Protein AF-A0A6N7QQQ6-F1 (afdb_monomer_lite)

pLDDT: mean 79.02, std 16.49, range [44.03, 94.25]

Secondary structure (DSSP, 8-state):
-------------PPPPHHHHHHHHHHHHHHHHHHGGGS-HHHHHHHHHHHHHHTT----SS----HHHHHHHHHHHHHHHHHHHHHHHHHHTT-

Structure (mmCIF, N/CA/C/O backbone):
data_AF-A0A6N7QQQ6-F1
#
_entry.id   AF-A0A6N7QQQ6-F1
#
loop_
_atom_site.group_PDB
_atom_site.id
_atom_site.type_symbol
_atom_site.label_atom_id
_atom_site.label_alt_id
_atom_site.label_comp_id
_atom_site.label_asym_id
_atom_site.label_entity_id
_atom_site.label_seq_id
_atom_site.pdbx_PDB_ins_code
_atom_site.Cartn_x
_atom_site.Cartn_y
_atom_site.Cartn_z
_atom_site.occupancy
_atom_site.B_iso_or_equiv
_atom_site.auth_seq_id
_atom_site.auth_comp_id
_atom_site.auth_asym_id
_atom_site.auth_atom_id
_atom_site.pdbx_PDB_model_num
ATOM 1 N N . MET A 1 1 ? 15.776 -12.248 29.753 1.00 46.81 1 MET A N 1
ATOM 2 C CA . MET A 1 1 ? 15.490 -11.230 28.712 1.00 46.81 1 MET A CA 1
ATOM 3 C C . MET A 1 1 ? 15.360 -11.918 27.356 1.00 46.81 1 MET A C 1
ATOM 5 O O . MET A 1 1 ? 16.361 -12.343 26.790 1.00 46.81 1 MET A O 1
ATOM 9 N N . THR A 1 2 ? 14.141 -12.108 26.846 1.00 52.94 2 THR A N 1
ATOM 10 C CA . THR A 1 2 ? 13.917 -12.735 25.533 1.00 52.94 2 THR A CA 1
ATOM 11 C C . THR A 1 2 ? 14.365 -11.787 24.425 1.00 52.94 2 THR A C 1
ATOM 13 O O . THR A 1 2 ? 13.701 -10.791 24.134 1.00 52.94 2 THR A O 1
ATOM 16 N N . LYS A 1 3 ? 15.498 -12.096 23.794 1.00 48.38 3 LYS A N 1
ATOM 17 C CA . LYS A 1 3 ? 15.950 -11.443 22.564 1.00 48.38 3 LYS A CA 1
ATOM 18 C C . LYS A 1 3 ? 14.934 -11.750 21.460 1.00 48.38 3 LYS A C 1
ATOM 20 O O . LYS A 1 3 ? 14.985 -12.814 20.848 1.00 48.38 3 LYS A O 1
ATOM 25 N N . ARG A 1 4 ? 13.999 -10.832 21.193 1.00 50.56 4 ARG A N 1
ATOM 26 C CA . ARG A 1 4 ? 13.222 -10.858 19.947 1.00 50.56 4 ARG A CA 1
ATOM 27 C C . ARG A 1 4 ? 14.209 -10.628 18.804 1.00 50.56 4 ARG A C 1
ATOM 29 O O . ARG A 1 4 ? 14.628 -9.498 18.561 1.00 50.56 4 ARG A O 1
ATOM 36 N N . LYS A 1 5 ? 14.611 -11.708 18.127 1.00 44.03 5 LYS A N 1
AT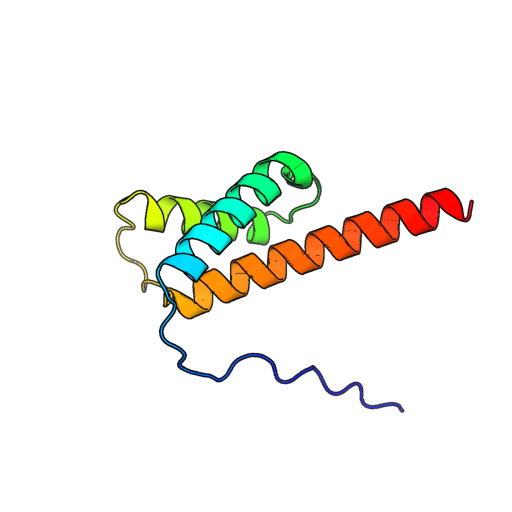OM 37 C CA . LYS A 1 5 ? 15.269 -11.614 16.823 1.00 44.03 5 LYS A CA 1
ATOM 38 C C . LYS A 1 5 ? 14.304 -10.856 15.914 1.00 44.03 5 LYS A C 1
ATOM 40 O O . LYS A 1 5 ? 13.220 -11.354 15.618 1.00 44.03 5 LYS A O 1
ATOM 45 N N . LYS A 1 6 ? 14.672 -9.631 15.526 1.00 50.00 6 LYS A N 1
ATOM 46 C CA . LYS A 1 6 ? 14.032 -8.941 14.402 1.00 50.00 6 LYS A CA 1
ATOM 47 C C . LYS A 1 6 ? 14.024 -9.946 13.241 1.00 50.00 6 LYS A C 1
ATOM 49 O O . LYS A 1 6 ? 15.073 -10.551 13.006 1.00 50.00 6 LYS A O 1
ATOM 54 N N . PRO A 1 7 ? 12.887 -10.210 12.581 1.00 56.56 7 PRO A N 1
ATOM 55 C CA . PRO A 1 7 ? 12.889 -11.112 11.441 1.00 56.56 7 PRO A CA 1
ATOM 56 C C . PRO A 1 7 ? 13.925 -10.592 10.429 1.00 56.56 7 PRO A C 1
ATOM 58 O O . PRO A 1 7 ? 13.859 -9.412 10.077 1.00 56.56 7 PRO A O 1
ATOM 61 N N . PRO A 1 8 ? 14.902 -11.408 9.987 1.00 58.25 8 PRO A N 1
ATOM 62 C CA . PRO A 1 8 ? 15.745 -11.030 8.870 1.00 58.25 8 PRO A CA 1
ATOM 63 C C . PRO A 1 8 ? 14.844 -11.095 7.641 1.00 58.25 8 PRO A C 1
ATOM 65 O O . PRO A 1 8 ? 14.544 -12.169 7.127 1.00 58.25 8 PRO A O 1
ATOM 68 N N . ARG A 1 9 ? 14.322 -9.953 7.211 1.00 56.94 9 ARG A N 1
ATOM 69 C CA . ARG A 1 9 ? 13.599 -9.855 5.947 1.00 56.94 9 ARG A CA 1
ATOM 70 C C . ARG A 1 9 ? 14.275 -8.790 5.118 1.00 56.94 9 ARG A C 1
ATOM 72 O O . ARG A 1 9 ? 14.380 -7.651 5.552 1.00 56.94 9 ARG A O 1
ATOM 79 N N . GLY A 1 10 ? 14.757 -9.204 3.954 1.00 53.41 10 GLY A N 1
ATOM 80 C CA . GLY A 1 10 ? 15.300 -8.294 2.957 1.00 53.41 10 GLY A CA 1
ATOM 81 C C . GLY A 1 10 ? 16.734 -8.603 2.566 1.00 53.41 10 GLY A C 1
ATOM 82 O O . GLY A 1 10 ? 17.591 -7.741 2.687 1.00 53.41 10 GLY A O 1
ATOM 83 N N . ASN A 1 11 ? 17.004 -9.817 2.079 1.00 56.47 11 ASN A N 1
ATOM 84 C CA . ASN A 1 11 ? 18.039 -9.954 1.059 1.00 56.47 11 ASN A CA 1
ATOM 85 C C . ASN A 1 11 ? 17.776 -11.163 0.153 1.00 56.47 11 ASN A C 1
ATOM 87 O O . ASN A 1 11 ? 18.255 -12.264 0.409 1.00 56.47 11 ASN A O 1
ATOM 91 N N . LYS A 1 12 ? 17.015 -10.952 -0.923 1.00 49.50 12 LYS A N 1
ATOM 92 C CA . LYS A 1 12 ? 17.138 -11.737 -2.155 1.00 49.50 12 LYS A CA 1
ATOM 93 C C . LYS A 1 12 ? 16.944 -10.779 -3.324 1.00 49.50 12 LYS A C 1
ATOM 95 O O . LYS A 1 12 ? 15.867 -10.209 -3.466 1.00 49.50 12 LYS A O 1
ATOM 100 N N . LYS A 1 13 ? 17.990 -10.611 -4.139 1.00 49.41 13 LYS A N 1
ATOM 101 C CA . LYS A 1 13 ? 17.911 -10.056 -5.496 1.00 49.41 13 LYS A CA 1
ATOM 102 C C . LYS A 1 13 ? 17.047 -11.005 -6.336 1.00 49.41 13 LYS A C 1
ATOM 104 O O . LYS A 1 13 ? 17.572 -11.849 -7.050 1.00 49.41 13 LYS A O 1
ATOM 109 N N . SER A 1 14 ? 15.736 -10.946 -6.152 1.00 60.06 14 SER A N 1
ATOM 110 C CA . SER A 1 14 ? 14.774 -11.636 -7.006 1.00 60.06 14 SER A CA 1
ATOM 111 C C . SER A 1 14 ? 14.325 -10.605 -8.026 1.00 60.06 14 SER A C 1
ATOM 113 O O . SER A 1 14 ? 13.924 -9.505 -7.639 1.00 60.06 14 SER A O 1
ATOM 115 N N . ASN A 1 15 ? 14.459 -10.917 -9.313 1.00 71.75 15 ASN A N 1
ATOM 116 C CA . ASN A 1 15 ? 13.828 -10.102 -10.342 1.00 71.75 15 ASN A CA 1
ATOM 117 C C . ASN A 1 15 ? 12.333 -10.060 -10.034 1.00 71.75 15 ASN A C 1
ATOM 119 O O . ASN A 1 15 ? 11.707 -11.111 -9.929 1.00 71.75 15 ASN A O 1
ATOM 123 N N . VAL A 1 16 ? 11.792 -8.857 -9.858 1.00 80.81 16 VAL A N 1
ATOM 124 C CA . VAL A 1 16 ? 10.349 -8.686 -9.716 1.00 80.81 16 VAL A CA 1
ATOM 125 C C . VAL A 1 16 ? 9.717 -8.998 -11.059 1.00 80.81 16 VAL A C 1
ATOM 127 O O . VAL A 1 16 ? 10.114 -8.435 -12.078 1.00 80.81 16 VAL A O 1
ATOM 130 N N . THR A 1 17 ? 8.747 -9.894 -11.048 1.00 87.81 17 THR A N 1
ATOM 131 C CA . THR A 1 17 ? 7.966 -10.264 -12.228 1.00 87.81 17 THR A CA 1
ATOM 132 C C . THR A 1 17 ? 6.861 -9.242 -12.509 1.00 87.81 17 THR A C 1
ATOM 134 O O . THR A 1 17 ? 6.392 -8.545 -11.605 1.00 87.81 17 THR A O 1
ATOM 137 N N . ASP A 1 18 ? 6.373 -9.180 -13.751 1.00 85.88 18 ASP A N 1
ATOM 138 C CA . ASP A 1 18 ? 5.251 -8.298 -14.119 1.00 85.88 18 ASP A CA 1
ATOM 139 C C . ASP A 1 18 ? 3.988 -8.584 -13.292 1.00 85.88 18 ASP A C 1
ATOM 141 O O . ASP A 1 18 ? 3.238 -7.673 -12.937 1.00 85.88 18 ASP A O 1
ATOM 145 N N . VAL A 1 19 ? 3.789 -9.850 -12.910 1.00 89.38 19 VAL A N 1
ATOM 146 C CA . VAL A 1 19 ? 2.692 -10.283 -12.036 1.00 89.38 19 VAL A CA 1
ATOM 147 C C . VAL A 1 19 ? 2.817 -9.661 -10.646 1.00 89.38 19 VAL A C 1
ATOM 149 O O . VAL A 1 19 ? 1.826 -9.176 -10.097 1.00 89.38 19 VAL A O 1
ATOM 152 N N . GLU A 1 20 ? 4.019 -9.629 -10.069 1.00 89.56 20 GLU A N 1
ATOM 153 C CA . GLU A 1 20 ? 4.260 -9.010 -8.761 1.00 89.56 20 GLU A CA 1
ATOM 154 C C . GLU A 1 20 ? 4.075 -7.491 -8.811 1.00 89.56 20 GLU A C 1
ATOM 156 O O . GLU A 1 20 ? 3.482 -6.921 -7.893 1.00 89.56 20 GLU A O 1
ATOM 161 N N . LEU A 1 21 ? 4.504 -6.836 -9.895 1.00 88.19 21 LEU A N 1
ATOM 162 C CA . LEU A 1 21 ? 4.274 -5.404 -10.102 1.00 88.19 21 LEU A CA 1
ATOM 163 C C . LEU A 1 21 ? 2.780 -5.082 -10.201 1.00 88.19 21 LEU A C 1
ATOM 165 O O . LEU A 1 21 ? 2.303 -4.184 -9.503 1.00 88.19 21 LEU A O 1
ATOM 169 N N . ALA A 1 22 ? 2.032 -5.833 -11.012 1.00 89.19 22 ALA A N 1
ATOM 170 C CA . ALA A 1 22 ? 0.589 -5.660 -11.161 1.00 89.19 22 ALA A CA 1
ATOM 171 C C . ALA A 1 22 ? -0.154 -5.931 -9.842 1.00 89.19 22 ALA A C 1
ATOM 173 O O . ALA A 1 22 ? -1.025 -5.156 -9.435 1.00 89.19 22 ALA A O 1
ATOM 174 N N . THR A 1 23 ? 0.239 -6.987 -9.124 1.00 91.19 23 THR A N 1
ATOM 175 C CA . THR A 1 23 ? -0.330 -7.330 -7.813 1.00 91.19 23 THR A CA 1
ATOM 176 C C . THR A 1 23 ? -0.071 -6.215 -6.805 1.00 91.19 23 THR A C 1
ATOM 178 O O . THR A 1 23 ? -1.001 -5.738 -6.154 1.00 91.19 23 THR A O 1
ATOM 181 N N . ALA A 1 24 ? 1.168 -5.732 -6.710 1.00 91.00 24 ALA A N 1
ATOM 182 C CA . ALA A 1 24 ? 1.510 -4.614 -5.843 1.00 91.00 24 ALA A CA 1
ATOM 183 C C . ALA A 1 24 ? 0.740 -3.342 -6.230 1.00 91.00 24 ALA A C 1
ATOM 185 O O . ALA A 1 24 ? 0.295 -2.602 -5.355 1.00 91.00 24 ALA A O 1
ATOM 186 N N . GLN A 1 25 ? 0.524 -3.090 -7.524 1.00 92.25 25 GLN A N 1
ATOM 187 C CA . GLN A 1 25 ? -0.229 -1.925 -7.996 1.00 92.25 25 GLN A CA 1
ATOM 188 C C . GLN A 1 25 ? -1.688 -1.982 -7.544 1.00 92.25 25 GLN A C 1
ATOM 190 O O . GLN A 1 25 ? -2.227 -0.992 -7.039 1.00 92.25 25 GLN A O 1
ATOM 195 N N . MET A 1 26 ? -2.318 -3.146 -7.692 1.00 94.19 26 MET A N 1
ATOM 196 C CA . MET A 1 26 ? -3.680 -3.384 -7.229 1.00 94.19 26 MET A CA 1
ATOM 197 C C . MET A 1 26 ? -3.784 -3.204 -5.709 1.00 94.19 26 MET A C 1
ATOM 199 O O . MET A 1 26 ? -4.654 -2.474 -5.233 1.00 94.19 26 MET A O 1
ATOM 203 N N . LEU A 1 27 ? -2.859 -3.795 -4.947 1.00 93.62 27 LEU A N 1
ATOM 204 C CA . LEU A 1 27 ? -2.834 -3.678 -3.488 1.00 93.62 27 LEU A CA 1
ATOM 205 C C . LEU A 1 27 ? -2.633 -2.232 -3.028 1.00 93.62 27 LEU A C 1
ATOM 207 O O . LEU A 1 27 ? -3.349 -1.772 -2.142 1.00 93.62 27 LEU A O 1
ATOM 211 N N . ALA A 1 28 ? -1.723 -1.486 -3.656 1.00 92.69 28 ALA A N 1
ATOM 212 C CA . ALA A 1 28 ? -1.498 -0.081 -3.338 1.00 92.69 28 ALA A CA 1
ATOM 213 C C . ALA A 1 28 ? -2.753 0.777 -3.574 1.00 92.69 28 ALA A C 1
ATOM 215 O O . ALA A 1 28 ? -3.078 1.624 -2.739 1.00 92.69 28 ALA A O 1
ATOM 216 N N . ARG A 1 29 ? -3.484 0.542 -4.675 1.00 94.12 29 ARG A N 1
ATOM 217 C CA . ARG A 1 29 ? -4.757 1.231 -4.960 1.00 94.12 29 ARG A CA 1
ATOM 218 C C . ARG A 1 29 ? -5.818 0.920 -3.909 1.00 94.12 29 ARG A C 1
ATOM 220 O O . ARG A 1 29 ? -6.402 1.852 -3.359 1.00 94.12 29 ARG A O 1
ATOM 227 N N . ASN A 1 30 ? -6.030 -0.358 -3.603 1.00 94.25 30 ASN A N 1
ATOM 228 C CA . ASN A 1 30 ? -7.025 -0.778 -2.613 1.00 94.25 30 ASN A CA 1
ATOM 229 C C . ASN A 1 30 ? -6.676 -0.239 -1.222 1.00 94.25 30 ASN A C 1
ATOM 231 O O . ASN A 1 30 ? -7.526 0.311 -0.533 1.00 94.25 30 ASN A O 1
ATOM 235 N N . CYS A 1 31 ? -5.399 -0.294 -0.838 1.00 93.00 31 CYS A N 1
ATOM 236 C CA . CYS A 1 31 ? -4.949 0.193 0.460 1.00 93.00 31 CYS A CA 1
ATOM 237 C C . CYS A 1 31 ? -5.174 1.705 0.627 1.00 93.00 31 CYS A C 1
ATOM 239 O O . CYS A 1 31 ? -5.653 2.146 1.670 1.00 93.00 31 CYS A O 1
ATOM 241 N N . LEU A 1 32 ? -4.912 2.507 -0.410 1.00 93.44 32 LEU A N 1
ATOM 242 C CA . LEU A 1 32 ? -5.222 3.940 -0.387 1.00 93.44 32 LEU A CA 1
ATOM 243 C C . LEU A 1 32 ? -6.729 4.223 -0.328 1.00 93.44 32 LEU A C 1
ATOM 245 O O . LEU A 1 32 ? -7.133 5.139 0.388 1.00 93.44 32 LEU A O 1
ATOM 249 N N . LYS A 1 33 ? -7.540 3.457 -1.069 1.00 94.12 33 LYS A N 1
ATOM 250 C CA . LYS A 1 33 ? -8.996 3.636 -1.145 1.00 94.12 33 LYS A CA 1
ATOM 251 C C . LYS A 1 33 ? -9.690 3.266 0.166 1.00 94.12 33 LYS A C 1
ATOM 253 O O . LYS A 1 33 ? -10.426 4.078 0.714 1.00 94.12 33 LYS A O 1
ATOM 258 N N . ASP A 1 34 ? -9.429 2.064 0.670 1.00 91.75 34 ASP A N 1
ATOM 259 C CA . ASP A 1 34 ? -10.187 1.476 1.779 1.00 91.75 34 ASP A CA 1
ATOM 260 C C . ASP A 1 34 ? -9.580 1.828 3.143 1.00 91.75 34 ASP A C 1
ATOM 262 O O . ASP A 1 34 ? -10.280 1.922 4.151 1.00 91.75 34 ASP A O 1
ATOM 266 N N . TYR A 1 35 ? -8.265 2.057 3.183 1.00 90.81 35 TYR A N 1
ATOM 267 C CA . TYR A 1 35 ? -7.509 2.254 4.421 1.00 90.81 35 TYR A CA 1
ATOM 268 C C . TYR A 1 35 ? -6.761 3.584 4.474 1.00 90.81 35 TYR A C 1
ATOM 270 O O . TYR A 1 35 ? -5.941 3.796 5.369 1.00 90.81 35 TYR A O 1
ATOM 278 N N . GLY A 1 36 ? -7.093 4.522 3.581 1.00 89.19 36 GLY A N 1
ATOM 279 C CA . GLY A 1 36 ? -6.524 5.867 3.549 1.00 89.19 36 GLY A CA 1
ATOM 280 C C . GLY A 1 36 ? -6.402 6.491 4.939 1.00 89.19 36 GLY A C 1
ATOM 281 O O . GLY A 1 36 ? -5.332 6.980 5.295 1.00 89.19 36 GLY A O 1
ATOM 282 N N . ASN A 1 37 ? -7.458 6.425 5.750 1.00 91.00 37 ASN A N 1
ATOM 283 C CA . ASN A 1 37 ? -7.547 7.092 7.056 1.00 91.00 37 ASN A CA 1
ATOM 284 C C . ASN A 1 37 ? -6.670 6.490 8.162 1.00 91.00 37 ASN A C 1
ATOM 286 O O . ASN A 1 37 ? -6.434 7.154 9.167 1.00 91.00 37 ASN A O 1
ATOM 290 N N . ILE A 1 38 ? -6.200 5.251 8.002 1.00 90.50 38 ILE A N 1
ATOM 291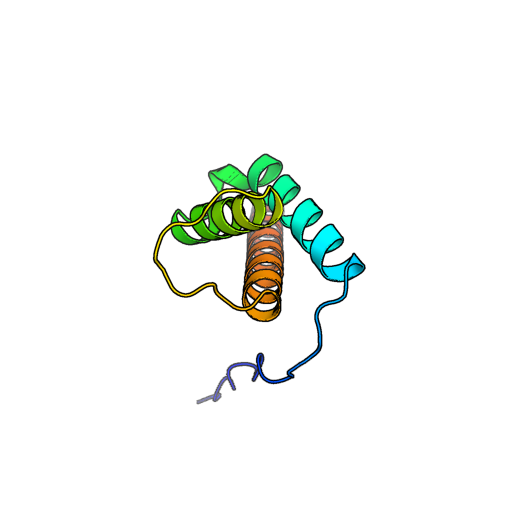 C CA . ILE A 1 38 ? -5.327 4.590 8.986 1.00 90.50 38 ILE A CA 1
ATOM 292 C C . ILE A 1 38 ? -3.866 4.537 8.541 1.00 90.50 38 ILE A C 1
ATOM 294 O O . ILE A 1 38 ? -2.998 4.247 9.360 1.00 90.50 38 ILE A O 1
ATOM 298 N N . LEU A 1 39 ? -3.593 4.831 7.268 1.00 91.38 39 LEU A N 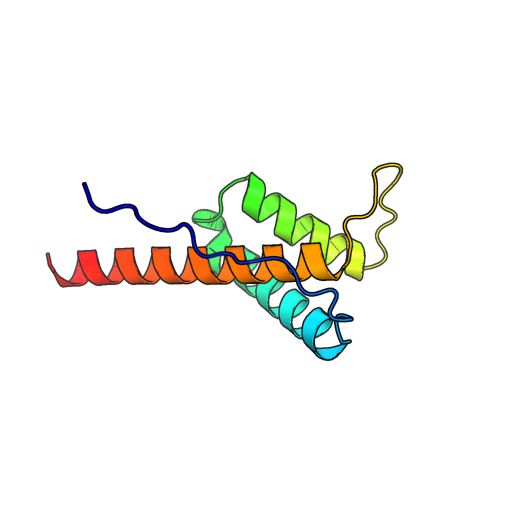1
ATOM 299 C CA . LEU A 1 39 ? -2.239 4.970 6.750 1.00 91.38 39 LEU A CA 1
ATOM 300 C C . LEU A 1 39 ? -1.565 6.209 7.338 1.00 91.38 39 LEU A C 1
ATOM 302 O O . LEU A 1 39 ? -2.114 7.312 7.304 1.00 91.38 39 LEU A O 1
ATOM 306 N N . SER A 1 40 ? -0.326 6.047 7.790 1.00 91.44 40 SER A N 1
ATOM 307 C CA . SER A 1 40 ? 0.526 7.184 8.128 1.00 91.44 40 SER A CA 1
ATOM 308 C C . SER A 1 40 ? 0.864 8.014 6.876 1.00 91.44 40 SER A C 1
ATOM 310 O O . SER A 1 40 ? 0.854 7.489 5.754 1.00 91.44 40 SER A O 1
ATOM 312 N N . PRO A 1 41 ? 1.233 9.302 7.028 1.00 92.00 41 PRO A N 1
ATOM 313 C CA . PRO A 1 41 ? 1.623 10.144 5.895 1.00 92.00 41 PRO A CA 1
ATOM 314 C C . PRO A 1 41 ? 2.752 9.538 5.048 1.00 92.00 41 PRO A C 1
ATOM 316 O O . PRO A 1 41 ? 2.733 9.643 3.823 1.00 92.00 41 PRO A O 1
ATOM 319 N N . ALA A 1 42 ? 3.708 8.857 5.689 1.00 89.75 42 ALA A N 1
ATOM 320 C CA . ALA A 1 42 ? 4.822 8.197 5.014 1.00 89.75 42 ALA A CA 1
ATOM 321 C C . ALA A 1 42 ? 4.377 6.970 4.199 1.00 89.75 42 ALA A C 1
ATOM 323 O O . ALA A 1 42 ? 4.807 6.800 3.054 1.00 89.75 42 ALA A O 1
ATOM 324 N N . GLU A 1 43 ? 3.496 6.130 4.751 1.00 92.75 43 GLU A N 1
ATOM 325 C CA . GLU A 1 43 ? 2.945 4.970 4.039 1.00 92.75 43 GLU A CA 1
ATOM 326 C C . GLU A 1 43 ? 2.091 5.432 2.853 1.00 92.75 43 GLU A C 1
ATOM 328 O O . GLU A 1 43 ? 2.283 4.969 1.727 1.00 92.75 43 GLU A O 1
ATOM 333 N N . ARG A 1 44 ? 1.224 6.429 3.071 1.00 92.31 44 ARG A N 1
ATOM 334 C CA . ARG A 1 44 ? 0.378 7.023 2.029 1.00 92.31 44 ARG A CA 1
ATOM 335 C C . ARG A 1 44 ? 1.225 7.600 0.886 1.00 92.31 44 ARG A C 1
ATOM 337 O O . ARG A 1 44 ? 0.962 7.309 -0.281 1.00 92.31 44 ARG A O 1
ATOM 344 N N . LEU A 1 45 ? 2.287 8.344 1.213 1.00 91.81 45 LEU A N 1
ATOM 345 C CA . LEU A 1 45 ? 3.234 8.887 0.234 1.00 91.81 45 LEU A CA 1
ATOM 346 C C . LEU A 1 45 ? 3.968 7.782 -0.540 1.00 91.81 45 LEU A C 1
ATOM 348 O O . LEU A 1 45 ? 4.187 7.915 -1.743 1.00 91.81 45 LEU A O 1
ATOM 352 N N . THR A 1 46 ? 4.334 6.687 0.128 1.00 90.56 46 THR A N 1
ATOM 353 C CA . THR A 1 46 ? 5.012 5.544 -0.502 1.00 90.56 46 THR A CA 1
ATOM 354 C C . THR A 1 46 ? 4.115 4.874 -1.542 1.00 90.56 46 THR A C 1
ATOM 356 O O . THR A 1 46 ? 4.545 4.683 -2.680 1.00 90.56 46 THR A O 1
ATOM 359 N N . LEU A 1 47 ? 2.853 4.595 -1.195 1.00 92.38 47 LEU A N 1
ATOM 360 C CA . LEU A 1 47 ? 1.877 4.010 -2.121 1.00 92.38 47 LEU A CA 1
ATOM 361 C C . LEU A 1 47 ? 1.603 4.936 -3.318 1.00 92.38 47 LEU A C 1
ATOM 363 O O . LEU A 1 47 ? 1.587 4.485 -4.461 1.00 92.38 47 LEU A O 1
ATOM 367 N N . GLN A 1 48 ? 1.459 6.244 -3.085 1.00 91.25 48 GLN A N 1
ATOM 368 C CA . GLN A 1 48 ? 1.261 7.223 -4.159 1.00 91.25 48 GLN A CA 1
ATOM 369 C C . GLN A 1 48 ? 2.463 7.309 -5.108 1.00 91.25 48 GLN A C 1
ATOM 371 O O . GLN A 1 48 ? 2.286 7.334 -6.327 1.00 91.25 48 GLN A O 1
ATOM 376 N N . ARG A 1 49 ? 3.692 7.325 -4.573 1.00 88.69 49 ARG A N 1
ATOM 377 C CA . ARG A 1 49 ? 4.920 7.316 -5.385 1.00 88.69 49 ARG A CA 1
ATOM 378 C C . ARG A 1 49 ? 5.032 6.052 -6.224 1.00 88.69 49 ARG A C 1
ATOM 380 O O . ARG A 1 49 ? 5.378 6.151 -7.396 1.00 88.69 49 ARG A O 1
ATOM 387 N N . PHE A 1 50 ? 4.701 4.897 -5.648 1.00 88.75 50 PHE A N 1
ATOM 388 C CA . PHE A 1 50 ? 4.698 3.627 -6.366 1.00 88.75 50 PHE A CA 1
ATOM 389 C C . PHE A 1 50 ? 3.738 3.649 -7.561 1.00 88.75 50 PHE A C 1
ATOM 391 O O . PHE A 1 50 ? 4.141 3.377 -8.689 1.00 88.75 50 PHE A O 1
ATOM 398 N N . LEU A 1 51 ? 2.488 4.067 -7.340 1.00 89.38 51 LEU A N 1
ATOM 399 C CA . LEU A 1 51 ? 1.492 4.168 -8.409 1.00 89.38 51 LEU A CA 1
ATOM 400 C C . LEU A 1 51 ? 1.894 5.181 -9.488 1.00 89.38 51 LEU A C 1
ATOM 402 O O . LEU A 1 51 ? 1.657 4.944 -10.672 1.00 89.38 51 LEU A O 1
ATOM 406 N N . ARG A 1 52 ? 2.534 6.289 -9.096 1.00 86.75 52 ARG A N 1
ATOM 407 C CA . ARG A 1 52 ? 3.025 7.309 -10.032 1.00 86.75 52 ARG A CA 1
ATOM 408 C C . ARG A 1 52 ? 4.188 6.808 -10.888 1.00 86.75 52 ARG A C 1
ATOM 410 O O . ARG A 1 52 ? 4.231 7.125 -12.073 1.00 86.75 52 ARG A O 1
ATOM 417 N N . ALA A 1 53 ? 5.096 6.028 -10.302 1.00 80.88 53 ALA A N 1
ATOM 418 C CA . ALA A 1 53 ? 6.226 5.433 -11.010 1.00 80.88 53 ALA A CA 1
ATOM 419 C C . ALA A 1 53 ? 5.765 4.435 -12.085 1.00 80.88 53 ALA A C 1
ATOM 421 O O . ALA A 1 53 ? 6.324 4.419 -13.177 1.00 80.88 53 ALA A O 1
ATOM 422 N N . LEU A 1 54 ? 4.708 3.664 -11.807 1.00 75.31 54 LEU A N 1
ATOM 423 C CA . LEU A 1 54 ? 4.113 2.737 -12.777 1.00 75.31 54 LEU A CA 1
ATOM 424 C C . LEU A 1 54 ? 3.297 3.447 -13.868 1.00 75.31 54 LEU A C 1
ATOM 426 O O . LEU A 1 54 ? 3.229 2.972 -14.993 1.00 75.31 54 LEU A O 1
ATOM 430 N N . GLY A 1 55 ? 2.696 4.599 -13.557 1.00 68.69 55 GLY A N 1
ATOM 431 C CA . GLY A 1 55 ? 1.914 5.398 -14.508 1.00 68.69 55 GLY A CA 1
ATOM 432 C C . GLY A 1 55 ? 2.737 6.284 -15.452 1.00 68.69 55 GLY A C 1
ATOM 433 O O . GLY A 1 55 ? 2.170 7.187 -16.059 1.00 68.69 55 GLY A O 1
ATOM 434 N N . GLY A 1 56 ? 4.060 6.104 -15.536 1.00 62.25 56 GLY A N 1
ATOM 435 C CA . GLY A 1 56 ? 4.924 6.912 -16.408 1.00 62.25 56 GLY A CA 1
ATOM 436 C C . GLY A 1 56 ? 5.132 8.357 -15.939 1.00 62.25 56 GLY A C 1
ATOM 437 O O . GLY A 1 56 ? 5.604 9.199 -16.704 1.00 62.25 56 GLY A O 1
ATOM 438 N N . GLY A 1 57 ? 4.804 8.676 -14.682 1.00 58.62 57 GLY A N 1
ATOM 439 C CA . GLY A 1 57 ? 5.079 9.994 -14.124 1.00 58.62 57 GLY A C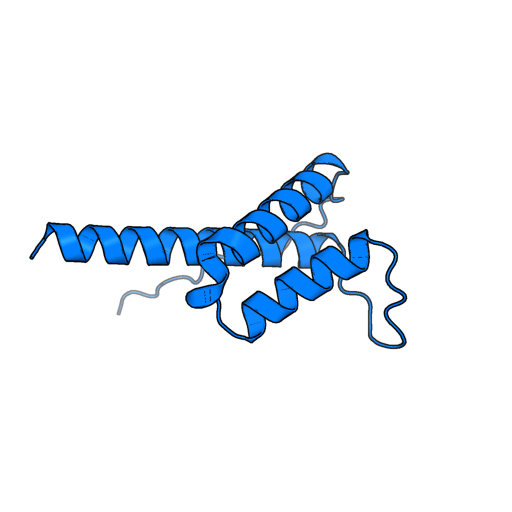A 1
ATOM 440 C C . GLY A 1 57 ? 6.586 10.237 -14.084 1.00 58.62 57 GLY A C 1
ATOM 441 O O . GLY A 1 57 ? 7.302 9.526 -13.381 1.00 58.62 57 GLY A O 1
ATOM 442 N N . LYS A 1 58 ? 7.073 11.243 -14.822 1.00 49.34 58 LYS A N 1
ATOM 443 C CA . LYS A 1 58 ? 8.467 11.702 -14.763 1.00 49.34 58 LYS A CA 1
ATOM 444 C C . LYS A 1 58 ? 8.809 12.085 -13.317 1.00 49.34 58 LYS A C 1
ATOM 446 O O . LYS A 1 58 ? 8.491 13.177 -12.859 1.00 49.34 58 LYS A O 1
ATOM 451 N N . SER A 1 59 ? 9.420 11.172 -12.567 1.00 50.41 59 SER A N 1
ATOM 452 C CA . SER A 1 59 ? 10.073 11.504 -11.304 1.00 50.41 59 SER A CA 1
ATOM 453 C C . SER A 1 59 ? 11.399 12.177 -11.635 1.00 50.41 59 SER A C 1
ATOM 455 O O . SER A 1 59 ? 12.385 11.509 -11.939 1.00 50.41 59 SER A O 1
ATOM 457 N N . GLU A 1 60 ? 11.402 13.506 -11.618 1.00 46.34 60 GLU A N 1
ATOM 458 C CA . GLU A 1 60 ? 12.618 14.306 -11.725 1.00 46.34 60 GLU A CA 1
ATOM 459 C C . GLU A 1 60 ? 13.551 14.031 -10.530 1.00 46.34 60 GLU A C 1
ATOM 461 O O . GLU A 1 60 ? 13.182 14.168 -9.363 1.00 46.34 60 GLU A O 1
ATOM 466 N N . GLY A 1 61 ? 14.784 13.620 -10.831 1.00 48.34 61 GLY A N 1
ATOM 467 C CA . GLY A 1 61 ? 15.963 13.997 -10.047 1.00 48.34 61 GLY A CA 1
ATOM 468 C C . GLY A 1 61 ? 16.302 13.263 -8.742 1.00 48.34 61 GLY A C 1
ATOM 469 O O . GLY A 1 61 ? 17.322 13.604 -8.148 1.00 48.34 61 GLY A O 1
ATOM 470 N N . LYS A 1 62 ? 15.557 12.257 -8.263 1.00 48.28 62 LYS A N 1
ATOM 471 C CA . LYS A 1 62 ? 15.969 11.473 -7.072 1.00 48.28 62 LYS A CA 1
ATOM 472 C C . LYS A 1 62 ? 16.102 9.989 -7.391 1.00 48.28 62 LYS A C 1
ATOM 474 O O . LYS A 1 62 ? 15.261 9.446 -8.100 1.00 48.28 62 LYS A O 1
ATOM 479 N N . LYS A 1 63 ? 17.185 9.370 -6.886 1.00 53.53 63 LYS A N 1
ATOM 480 C CA . LYS A 1 63 ? 17.540 7.943 -7.029 1.00 53.53 63 LYS A CA 1
ATOM 481 C C . LYS A 1 63 ? 16.272 7.086 -7.089 1.00 53.53 63 LYS A C 1
ATOM 483 O O . LYS A 1 63 ? 15.523 7.048 -6.117 1.00 53.53 63 LYS A O 1
ATOM 488 N N . LYS A 1 64 ? 16.019 6.468 -8.247 1.00 61.53 64 LYS A N 1
ATOM 489 C CA . LYS A 1 64 ? 14.895 5.551 -8.440 1.00 61.53 64 LYS A CA 1
ATOM 490 C C . LYS A 1 64 ? 15.112 4.383 -7.475 1.00 61.53 64 LYS A C 1
ATOM 492 O O . LYS A 1 64 ? 16.105 3.680 -7.618 1.00 61.53 64 LYS A O 1
ATOM 497 N N . ASP A 1 65 ? 14.256 4.235 -6.462 1.00 68.38 65 ASP A N 1
ATOM 498 C CA . ASP A 1 65 ? 14.228 3.012 -5.652 1.00 68.38 65 ASP A CA 1
ATOM 499 C C . ASP A 1 65 ? 14.039 1.816 -6.602 1.00 68.38 65 ASP A C 1
ATOM 501 O O . ASP A 1 65 ? 13.223 1.888 -7.527 1.00 68.38 65 ASP A O 1
ATOM 505 N N . ASP A 1 66 ? 14.772 0.724 -6.378 1.00 78.62 66 ASP A N 1
ATOM 506 C CA . ASP A 1 66 ? 14.600 -0.497 -7.162 1.00 78.62 66 ASP A CA 1
ATOM 507 C C . ASP A 1 66 ? 13.139 -0.979 -7.104 1.00 78.62 66 ASP A C 1
ATOM 509 O O . ASP A 1 66 ? 12.513 -0.925 -6.034 1.00 78.62 66 ASP A O 1
ATOM 513 N N . PRO A 1 67 ? 12.579 -1.502 -8.211 1.00 78.38 67 PRO A N 1
ATOM 514 C CA . PRO A 1 67 ? 11.198 -1.981 -8.241 1.00 78.38 67 PRO A CA 1
ATOM 515 C C . PRO A 1 67 ? 10.931 -3.050 -7.169 1.00 78.38 67 PRO A C 1
ATOM 517 O O . PRO A 1 67 ? 9.876 -3.024 -6.542 1.00 78.38 67 PRO A O 1
ATOM 520 N N . ALA A 1 68 ? 11.915 -3.907 -6.869 1.00 83.00 68 ALA A N 1
ATOM 521 C CA . ALA A 1 68 ? 11.869 -4.874 -5.763 1.00 83.00 68 ALA A CA 1
ATOM 522 C C . ALA A 1 68 ? 11.647 -4.215 -4.404 1.00 83.00 68 ALA A C 1
ATOM 524 O O . ALA A 1 68 ? 10.737 -4.584 -3.662 1.00 83.00 68 ALA A O 1
ATOM 525 N N . THR A 1 69 ? 12.448 -3.200 -4.099 1.00 85.50 69 THR A N 1
ATOM 526 C CA . THR A 1 69 ? 12.358 -2.448 -2.848 1.00 85.50 69 THR A CA 1
ATOM 527 C C . THR A 1 69 ? 11.010 -1.741 -2.728 1.00 85.50 69 THR A C 1
ATOM 529 O O . THR A 1 69 ? 10.435 -1.669 -1.643 1.00 85.50 69 THR A O 1
ATOM 532 N N . MET A 1 70 ? 10.473 -1.227 -3.836 1.00 85.38 70 MET A N 1
ATOM 533 C CA . MET A 1 70 ? 9.162 -0.582 -3.846 1.00 85.38 70 MET A CA 1
ATOM 534 C C . MET A 1 70 ? 8.008 -1.573 -3.650 1.00 85.38 70 MET A C 1
ATOM 536 O O . MET A 1 70 ? 7.106 -1.288 -2.863 1.00 85.38 70 MET A O 1
ATOM 540 N N . VAL A 1 71 ? 8.049 -2.739 -4.301 1.00 87.56 71 VAL A N 1
ATOM 541 C CA . VAL A 1 71 ? 7.057 -3.810 -4.108 1.00 87.56 71 VAL A CA 1
ATOM 542 C C . VAL A 1 71 ? 7.070 -4.315 -2.666 1.00 87.56 71 VAL A C 1
ATOM 544 O O . VAL A 1 71 ? 6.012 -4.395 -2.044 1.00 87.56 71 VAL A O 1
ATOM 547 N N . ASP A 1 72 ? 8.247 -4.566 -2.089 1.00 89.31 72 ASP A N 1
ATOM 548 C CA . ASP A 1 72 ? 8.370 -5.004 -0.693 1.00 89.31 72 ASP A CA 1
ATOM 549 C C . ASP A 1 72 ? 7.769 -3.982 0.286 1.00 89.31 72 ASP A C 1
ATOM 551 O O . ASP A 1 72 ? 6.997 -4.343 1.178 1.00 89.31 72 ASP A O 1
ATOM 555 N N . LYS A 1 73 ? 8.029 -2.684 0.072 1.00 89.81 73 LYS A N 1
ATOM 556 C CA . LYS A 1 73 ? 7.404 -1.608 0.857 1.00 89.81 73 LYS A CA 1
ATOM 557 C C . LYS A 1 73 ? 5.874 -1.657 0.760 1.00 89.81 73 LYS A C 1
ATOM 559 O O . LYS A 1 73 ? 5.209 -1.586 1.790 1.00 89.81 73 LYS A O 1
ATOM 564 N N . VAL A 1 74 ? 5.304 -1.807 -0.439 1.00 91.62 74 VAL A N 1
ATOM 565 C CA . VAL A 1 74 ? 3.842 -1.884 -0.644 1.00 91.62 74 VAL A CA 1
ATOM 566 C C . VAL A 1 74 ? 3.234 -3.088 0.077 1.00 91.62 74 VAL A C 1
ATOM 568 O O . VAL A 1 74 ? 2.208 -2.953 0.754 1.00 91.62 74 VAL A O 1
ATOM 571 N N . LEU A 1 75 ? 3.872 -4.256 -0.027 1.00 91.94 75 LEU A N 1
ATOM 572 C CA . LEU A 1 75 ? 3.426 -5.473 0.650 1.00 91.94 75 LEU A CA 1
ATOM 573 C C . LEU A 1 75 ? 3.481 -5.307 2.172 1.00 91.94 75 LEU A C 1
ATOM 575 O O . LEU A 1 75 ? 2.509 -5.622 2.860 1.00 91.94 75 LEU A O 1
ATOM 579 N N . ASN A 1 76 ? 4.566 -4.739 2.700 1.00 93.69 76 ASN A N 1
ATOM 580 C CA . ASN A 1 76 ? 4.711 -4.478 4.130 1.00 93.69 76 ASN A CA 1
ATOM 581 C C . ASN A 1 76 ? 3.649 -3.503 4.659 1.00 93.69 76 ASN A C 1
ATOM 583 O O . ASN A 1 76 ? 3.049 -3.776 5.700 1.00 93.69 76 ASN A O 1
ATOM 587 N N . ILE A 1 77 ? 3.355 -2.419 3.932 1.00 92.31 77 ILE A N 1
ATOM 588 C CA . ILE A 1 77 ? 2.280 -1.472 4.282 1.00 92.31 77 ILE A CA 1
ATOM 589 C C . ILE A 1 77 ? 0.932 -2.193 4.329 1.00 92.31 77 ILE A C 1
ATOM 591 O O . ILE A 1 77 ? 0.202 -2.101 5.316 1.00 92.31 77 ILE A O 1
ATOM 595 N N . THR A 1 78 ? 0.623 -2.963 3.285 1.00 91.44 78 THR A N 1
ATOM 596 C CA . THR A 1 78 ? -0.645 -3.693 3.170 1.00 91.44 78 THR A CA 1
ATOM 597 C C . THR A 1 78 ? -0.819 -4.691 4.316 1.00 91.44 78 THR A C 1
ATOM 599 O O . THR A 1 78 ? -1.891 -4.781 4.918 1.00 91.44 78 THR A O 1
ATOM 602 N N . LEU A 1 79 ? 0.238 -5.424 4.671 1.00 93.50 79 LEU A N 1
ATOM 603 C CA . LEU A 1 79 ? 0.223 -6.347 5.806 1.00 93.50 79 LEU A CA 1
ATOM 604 C C . LEU A 1 79 ? 0.033 -5.609 7.141 1.00 93.50 79 LEU A C 1
ATOM 606 O O . LEU A 1 79 ? -0.756 -6.052 7.978 1.00 93.50 79 LEU A O 1
ATOM 610 N N . ASN A 1 80 ? 0.716 -4.480 7.340 1.00 92.44 80 ASN A N 1
ATOM 611 C CA . ASN A 1 80 ? 0.622 -3.678 8.560 1.00 92.44 80 ASN A CA 1
ATOM 612 C C . ASN A 1 80 ? -0.793 -3.117 8.778 1.00 92.44 80 ASN A C 1
ATOM 614 O O . ASN A 1 80 ? -1.370 -3.240 9.863 1.00 92.44 80 ASN A O 1
ATOM 618 N N . VAL A 1 81 ? -1.385 -2.572 7.717 1.00 90.62 81 VAL A N 1
ATOM 619 C CA . VAL A 1 81 ? -2.759 -2.067 7.694 1.00 90.62 81 VAL A CA 1
ATOM 620 C C . VAL A 1 81 ? -3.761 -3.168 8.037 1.00 90.62 81 VAL A C 1
ATOM 622 O O . VAL A 1 81 ? -4.565 -3.001 8.955 1.00 90.62 81 VAL A O 1
ATOM 625 N N . ASN A 1 82 ? -3.669 -4.329 7.382 1.00 90.25 82 ASN A N 1
ATOM 626 C CA . ASN A 1 82 ? -4.549 -5.463 7.672 1.00 90.25 82 ASN A CA 1
ATOM 627 C C . ASN A 1 82 ? -4.420 -5.939 9.124 1.00 90.25 82 ASN A C 1
ATOM 629 O O . ASN A 1 82 ? -5.421 -6.232 9.776 1.00 90.25 82 ASN A O 1
ATOM 633 N N . ASN A 1 83 ? -3.203 -5.982 9.670 1.00 91.25 83 ASN A N 1
ATOM 634 C CA . ASN A 1 83 ? -2.993 -6.307 11.082 1.00 91.25 83 ASN A CA 1
ATOM 635 C C . ASN A 1 83 ? -3.636 -5.272 12.007 1.00 91.25 83 ASN A C 1
ATOM 637 O O . ASN A 1 83 ? -4.275 -5.642 12.988 1.00 91.25 83 ASN A O 1
ATOM 641 N N . THR A 1 84 ? -3.513 -3.989 11.678 1.00 89.50 84 THR A N 1
ATOM 642 C CA . THR A 1 84 ? -4.101 -2.896 12.460 1.00 89.50 84 THR A CA 1
ATOM 643 C C . THR A 1 84 ? -5.622 -2.990 12.490 1.00 89.50 84 THR A C 1
ATOM 645 O O . THR A 1 84 ? -6.217 -2.922 13.566 1.00 89.50 84 THR A O 1
ATOM 648 N N . VAL A 1 85 ? -6.254 -3.213 11.335 1.00 90.44 85 VAL A N 1
ATOM 649 C CA . VAL A 1 85 ? -7.711 -3.384 11.223 1.00 90.44 85 VAL A CA 1
ATOM 650 C C . VAL A 1 85 ? -8.174 -4.617 11.991 1.00 90.44 85 VAL A C 1
ATOM 652 O O . VAL A 1 85 ? -9.112 -4.522 12.781 1.00 90.44 85 VAL A O 1
ATOM 655 N N . ARG A 1 86 ? -7.494 -5.759 11.823 1.00 89.56 86 ARG A N 1
ATOM 656 C CA . ARG A 1 86 ? -7.815 -6.984 12.570 1.00 89.56 86 ARG A CA 1
ATOM 657 C C . ARG A 1 86 ? -7.706 -6.774 14.079 1.00 89.56 86 ARG A C 1
ATOM 659 O O . ARG A 1 86 ? -8.608 -7.170 14.804 1.00 89.56 86 ARG A O 1
ATOM 666 N N . ASN A 1 87 ? -6.660 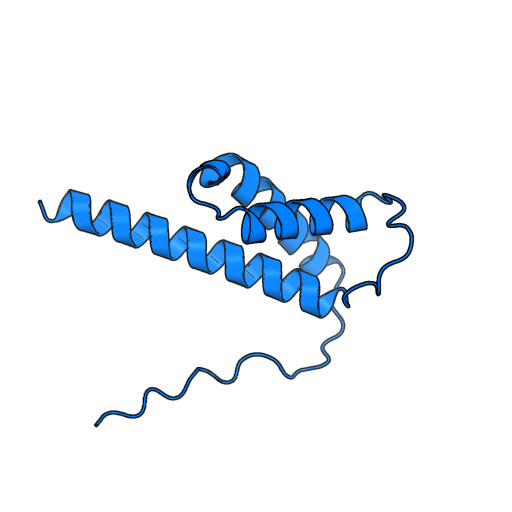-6.096 14.547 1.00 89.31 87 ASN A N 1
ATOM 667 C CA . ASN A 1 87 ? -6.470 -5.798 15.968 1.00 89.31 87 ASN A CA 1
ATOM 668 C C . ASN A 1 87 ? -7.481 -4.777 16.518 1.00 89.31 87 ASN A C 1
ATOM 670 O O . ASN A 1 87 ? -7.736 -4.773 17.720 1.00 89.31 87 ASN A O 1
ATOM 674 N N . ARG A 1 88 ? -8.029 -3.877 15.689 1.00 86.50 88 ARG A N 1
ATOM 675 C CA . ARG A 1 88 ? -9.137 -2.992 16.094 1.00 86.50 88 ARG A CA 1
ATOM 676 C C . ARG A 1 88 ? -10.434 -3.782 16.241 1.00 86.50 88 ARG A C 1
ATOM 678 O O . ARG A 1 88 ? -10.980 -3.801 17.334 1.00 86.50 88 ARG A O 1
ATOM 685 N N . LYS A 1 89 ? -10.827 -4.537 15.211 1.00 86.06 89 LYS A N 1
ATOM 686 C CA . LYS A 1 89 ? -12.029 -5.387 15.249 1.00 86.06 89 LYS A CA 1
ATOM 687 C C . LYS A 1 89 ? -11.994 -6.403 16.393 1.00 86.06 89 LYS A C 1
ATOM 689 O O . LYS A 1 89 ? -12.987 -6.613 17.071 1.00 86.06 89 LYS A O 1
ATOM 694 N N . ALA A 1 90 ? -10.837 -7.016 16.643 1.00 86.56 90 ALA A N 1
ATOM 695 C CA . ALA A 1 90 ? -10.673 -7.968 17.742 1.00 86.56 90 ALA A CA 1
ATOM 696 C C . ALA A 1 90 ? -10.766 -7.323 19.137 1.00 86.56 90 ALA A C 1
ATOM 698 O O . ALA A 1 90 ? -11.015 -8.040 20.101 1.00 86.56 90 ALA A O 1
ATOM 699 N N . ARG A 1 91 ? -10.530 -6.008 19.258 1.00 82.06 91 ARG A N 1
ATOM 700 C CA . ARG A 1 91 ? -10.746 -5.26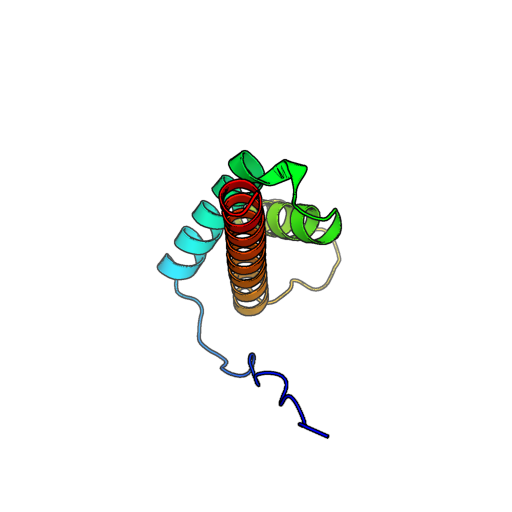4 20.507 1.00 82.06 91 ARG A CA 1
ATOM 701 C C . ARG A 1 91 ? -12.219 -4.926 20.691 1.00 82.06 91 ARG A C 1
ATOM 703 O O . ARG A 1 91 ? -12.751 -5.255 21.736 1.00 82.06 91 ARG A O 1
ATOM 710 N N . GLU A 1 92 ? -12.871 -4.417 19.648 1.00 84.25 92 GLU A N 1
ATOM 711 C CA . GLU A 1 92 ? -14.311 -4.111 19.664 1.00 84.25 92 GLU A CA 1
ATOM 712 C C . GLU A 1 92 ? -15.178 -5.334 19.992 1.00 84.25 92 GLU A C 1
ATOM 714 O O . GLU A 1 92 ? -16.238 -5.186 20.570 1.00 84.25 92 GLU A O 1
ATOM 719 N N . HIS A 1 93 ? -14.737 -6.543 19.634 1.00 76.06 93 HIS A N 1
ATOM 720 C CA . HIS A 1 93 ? -15.480 -7.779 19.908 1.00 76.06 93 HIS A CA 1
ATOM 721 C C . HIS A 1 93 ? -15.196 -8.400 21.290 1.00 76.06 93 HIS A C 1
ATOM 723 O O . HIS A 1 93 ? -15.773 -9.437 21.621 1.00 76.06 93 HIS A O 1
ATOM 729 N N . ARG A 1 94 ? -14.225 -7.851 22.033 1.00 61.34 94 ARG A N 1
ATOM 730 C CA . ARG A 1 94 ? -13.855 -8.281 23.394 1.00 61.34 94 ARG A CA 1
ATOM 731 C C . ARG A 1 94 ? -14.399 -7.352 24.479 1.00 61.34 94 ARG A C 1
ATOM 733 O O . ARG A 1 94 ? -14.349 -7.744 25.642 1.00 61.34 94 ARG A O 1
ATOM 740 N N . GLU A 1 95 ? -14.834 -6.156 24.103 1.00 54.19 95 GLU A N 1
ATOM 741 C CA . GLU A 1 95 ? -15.640 -5.252 24.931 1.00 54.19 95 GLU A CA 1
ATOM 742 C C . GLU A 1 95 ? -17.126 -5.556 24.712 1.00 54.19 95 GLU A C 1
ATOM 744 O O . GLU A 1 95 ? -17.875 -5.500 25.710 1.00 54.19 95 GLU A O 1
#

Sequence (95 aa):
MTKRKKPPRGNKKSNVTDVELATAQMLARNCLKDYGNILSPAERLTLQRFLRALGGGKSEGKKKDDPATMVDKVLNITLNVNNTVRNRKAREHRE

Radius of gyration: 15.7 Å; chains: 1; bounding box: 34×27×45 Å

Organism: NCBI:txid2664894

Foldseek 3Di:
DDPPDPPPPDDDPDPQDPVLLVVLLVLLVCCCVVVVPVDDPVLVVLSVVSNCVVVPNPPPDDDDDPNVVSSVSSVVSSVVSVVVVVVVVVVVVVD